Protein AF-A0A017T9R6-F1 (afdb_monomer_lite)

Foldseek 3Di:
DDPQPVVVLVVVLVVCVVVPNDPVCVVCSPSVNVSVVVVVVVDDPPPDDD

Structure (mmCIF, N/CA/C/O backbone):
data_AF-A0A017T9R6-F1
#
_entry.id   AF-A0A017T9R6-F1
#
loop_
_atom_site.group_PDB
_atom_site.id
_atom_site.type_symbol
_atom_site.label_atom_id
_atom_site.label_alt_id
_atom_site.label_comp_id
_atom_site.label_asym_id
_atom_site.label_entity_id
_atom_site.label_seq_id
_atom_site.pdbx_PDB_ins_code
_atom_site.Cartn_x
_atom_site.Cartn_y
_atom_site.Cartn_z
_atom_site.occupancy
_atom_site.B_iso_or_equiv
_atom_site.auth_seq_id
_atom_site.auth_comp_id
_atom_site.auth_asym_id
_atom_site.auth_atom_id
_atom_site.pdbx_PDB_model_num
ATOM 1 N N . MET A 1 1 ? 15.375 -11.709 -11.850 1.00 44.34 1 MET A N 1
ATOM 2 C CA . MET A 1 1 ? 15.533 -10.989 -10.568 1.00 44.34 1 MET A CA 1
ATOM 3 C C . MET A 1 1 ? 14.638 -9.772 -10.655 1.00 44.34 1 MET A C 1
ATOM 5 O O . MET A 1 1 ? 14.816 -8.992 -11.582 1.00 44.34 1 MET A O 1
ATOM 9 N N . HIS A 1 2 ? 13.587 -9.703 -9.842 1.00 54.75 2 HIS A N 1
ATOM 10 C CA . HIS A 1 2 ? 12.538 -8.698 -10.011 1.00 54.75 2 HIS A CA 1
ATOM 11 C C . HIS A 1 2 ? 13.115 -7.304 -9.730 1.00 54.75 2 HIS A C 1
ATOM 13 O O . HIS A 1 2 ? 13.629 -7.054 -8.644 1.00 54.75 2 HIS A O 1
ATOM 19 N N . HIS A 1 3 ? 13.096 -6.434 -10.748 1.00 66.00 3 HIS A N 1
ATOM 20 C CA . HIS A 1 3 ? 13.615 -5.057 -10.747 1.00 66.00 3 HIS A CA 1
ATOM 21 C C . HIS A 1 3 ? 12.708 -4.120 -9.932 1.00 66.00 3 HIS A C 1
ATOM 23 O O . HIS A 1 3 ? 12.281 -3.067 -10.396 1.00 66.00 3 HIS A O 1
ATOM 29 N N . VAL A 1 4 ? 12.363 -4.522 -8.715 1.00 75.75 4 VAL A N 1
ATOM 30 C CA . VAL A 1 4 ? 11.586 -3.685 -7.808 1.00 75.75 4 VAL A CA 1
ATOM 31 C C . VAL A 1 4 ? 12.573 -2.778 -7.095 1.00 75.75 4 VAL A C 1
ATOM 33 O O . VAL A 1 4 ? 13.520 -3.269 -6.484 1.00 75.75 4 VAL A O 1
ATOM 36 N N . ASN A 1 5 ? 12.388 -1.460 -7.182 1.00 86.44 5 ASN A N 1
ATOM 37 C CA . ASN A 1 5 ? 13.201 -0.546 -6.390 1.00 86.44 5 ASN A CA 1
ATOM 38 C C . ASN A 1 5 ? 12.852 -0.763 -4.905 1.00 86.44 5 ASN A C 1
ATOM 40 O O . ASN A 1 5 ? 11.725 -0.449 -4.505 1.00 86.44 5 ASN A O 1
ATOM 44 N N . PRO A 1 6 ? 13.779 -1.293 -4.084 1.00 87.06 6 PRO A N 1
ATOM 45 C CA . PRO A 1 6 ? 13.470 -1.687 -2.715 1.00 87.06 6 PRO A CA 1
ATOM 46 C C . PRO A 1 6 ? 13.069 -0.491 -1.851 1.00 87.06 6 PRO A C 1
ATOM 48 O O . PRO A 1 6 ? 12.261 -0.648 -0.942 1.00 87.06 6 PRO A O 1
ATOM 51 N N . LEU A 1 7 ? 13.589 0.705 -2.153 1.00 89.94 7 LEU A N 1
ATOM 52 C CA . LEU A 1 7 ? 13.241 1.923 -1.430 1.00 89.94 7 LEU A CA 1
ATOM 53 C C . LEU A 1 7 ? 11.789 2.326 -1.715 1.00 89.94 7 LEU A C 1
ATOM 55 O O . LEU A 1 7 ? 11.021 2.543 -0.787 1.00 89.94 7 LEU A O 1
ATOM 59 N N . THR A 1 8 ? 11.402 2.372 -2.994 1.00 89.12 8 THR A N 1
ATOM 60 C CA . THR A 1 8 ? 10.040 2.741 -3.414 1.00 89.12 8 THR A CA 1
ATOM 61 C C . THR A 1 8 ? 9.007 1.766 -2.865 1.00 89.12 8 THR A C 1
ATOM 63 O O . THR A 1 8 ? 7.997 2.191 -2.308 1.00 89.12 8 THR A O 1
ATOM 66 N N . TRP A 1 9 ? 9.291 0.467 -2.971 1.00 90.31 9 TRP A N 1
ATOM 67 C CA . TRP A 1 9 ? 8.431 -0.576 -2.423 1.00 90.31 9 TRP A CA 1
ATOM 68 C C . TRP A 1 9 ? 8.281 -0.439 -0.906 1.00 90.31 9 TRP A C 1
ATOM 70 O O . TRP A 1 9 ? 7.162 -0.380 -0.403 1.00 90.31 9 TRP A O 1
ATOM 80 N N . ALA A 1 10 ? 9.392 -0.323 -0.171 1.00 92.44 10 ALA A N 1
ATOM 81 C CA . ALA A 1 10 ? 9.349 -0.222 1.284 1.00 92.44 10 ALA A CA 1
ATOM 82 C C . ALA A 1 10 ? 8.598 1.030 1.755 1.00 92.44 10 ALA A C 1
ATOM 84 O O . ALA A 1 10 ? 7.840 0.944 2.719 1.00 92.44 10 ALA A O 1
ATOM 85 N N . THR A 1 11 ? 8.767 2.173 1.081 1.00 94.06 11 THR A N 1
ATOM 86 C CA . THR A 1 11 ? 8.025 3.397 1.406 1.00 94.06 11 THR A CA 1
ATOM 87 C C . THR A 1 11 ? 6.522 3.213 1.200 1.00 94.06 11 THR A C 1
ATOM 89 O O . THR A 1 11 ? 5.765 3.497 2.122 1.00 94.06 11 THR A O 1
ATOM 92 N N . ASP A 1 12 ? 6.086 2.683 0.052 1.00 91.81 12 ASP A N 1
ATOM 93 C CA . ASP A 1 12 ? 4.658 2.461 -0.233 1.00 91.81 12 ASP A CA 1
ATOM 94 C C . ASP A 1 12 ? 4.022 1.466 0.749 1.00 91.81 12 ASP A C 1
ATOM 96 O O . ASP A 1 12 ? 2.958 1.725 1.318 1.00 91.81 12 ASP A O 1
ATOM 100 N N . VAL A 1 13 ? 4.708 0.350 1.012 1.00 92.31 13 VAL A N 1
ATOM 101 C CA . VAL A 1 13 ? 4.262 -0.660 1.979 1.00 92.31 13 VAL A CA 1
ATOM 102 C C . VAL A 1 13 ? 4.162 -0.061 3.376 1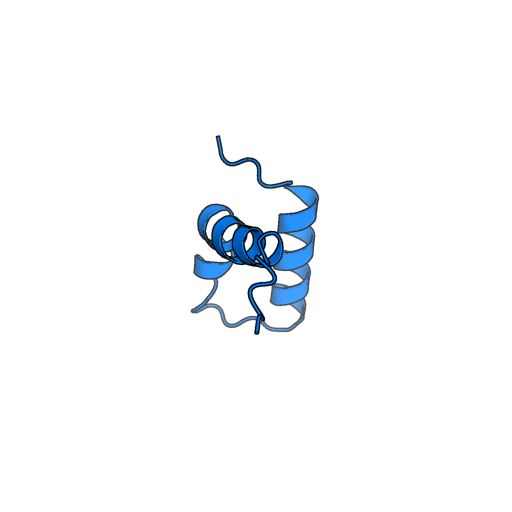.00 92.31 13 VAL A C 1
ATOM 104 O O . VAL A 1 13 ? 3.149 -0.251 4.047 1.00 92.31 13 VAL A O 1
ATOM 107 N N . LEU A 1 14 ? 5.172 0.690 3.821 1.00 94.06 14 LEU A N 1
ATOM 108 C CA . LEU A 1 14 ? 5.170 1.289 5.152 1.00 94.06 14 LEU A CA 1
ATOM 109 C C . LEU A 1 14 ? 4.042 2.314 5.304 1.00 94.06 14 LEU A C 1
ATOM 1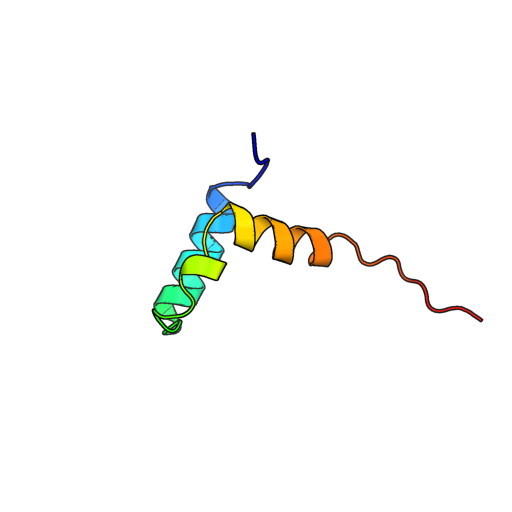11 O O . LEU A 1 14 ? 3.347 2.289 6.318 1.00 94.06 14 LEU A O 1
ATOM 115 N N . THR A 1 15 ? 3.812 3.155 4.294 1.00 94.44 15 THR A N 1
ATOM 116 C CA . THR A 1 15 ? 2.696 4.110 4.287 1.00 94.44 15 THR A CA 1
ATOM 117 C C . THR A 1 15 ? 1.352 3.394 4.388 1.00 94.44 15 THR A C 1
ATOM 119 O O . THR A 1 15 ? 0.543 3.753 5.240 1.00 94.44 15 THR A O 1
ATOM 122 N N . LYS A 1 16 ? 1.123 2.3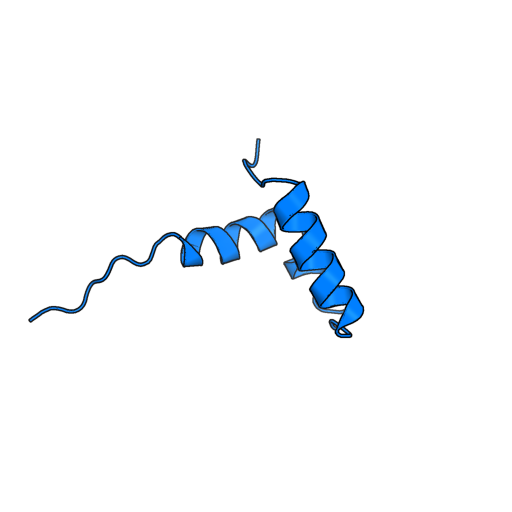35 3.601 1.00 91.44 16 LYS A N 1
ATOM 123 C CA . LYS A 1 16 ? -0.115 1.540 3.680 1.00 91.44 16 LYS A CA 1
ATOM 124 C C . LYS A 1 16 ? -0.300 0.906 5.057 1.00 91.44 16 LYS A C 1
ATOM 126 O O . LYS A 1 16 ? -1.386 0.968 5.629 1.00 91.44 16 LYS A O 1
ATOM 131 N N . LEU A 1 17 ? 0.757 0.321 5.618 1.00 93.19 17 LEU A N 1
ATOM 132 C CA . LEU A 1 17 ? 0.706 -0.267 6.958 1.00 93.19 17 LEU A CA 1
ATOM 133 C C . LEU A 1 17 ? 0.380 0.778 8.031 1.00 93.19 17 LEU A C 1
ATOM 135 O O . LEU A 1 17 ? -0.409 0.492 8.930 1.00 93.19 17 LEU A O 1
ATOM 139 N N . GLN A 1 18 ? 0.949 1.980 7.925 1.00 94.69 18 GLN A N 1
ATOM 140 C CA . GLN A 1 18 ? 0.645 3.096 8.823 1.00 94.69 18 GLN A CA 1
ATOM 141 C C . GLN A 1 18 ? -0.799 3.596 8.680 1.00 94.69 18 GLN A C 1
ATOM 143 O O . GLN A 1 18 ? -1.400 3.971 9.683 1.00 94.69 18 GLN A O 1
ATOM 148 N N . ASP A 1 19 ? -1.367 3.546 7.475 1.00 94.06 19 ASP A N 1
ATOM 149 C CA . ASP A 1 19 ? -2.758 3.926 7.184 1.00 94.06 19 ASP A CA 1
ATOM 150 C C . ASP A 1 19 ? -3.789 2.887 7.679 1.00 94.06 19 ASP A C 1
ATOM 152 O O . ASP A 1 19 ? -4.996 3.110 7.645 1.00 94.06 19 ASP A O 1
ATOM 156 N N . GLY A 1 20 ? -3.321 1.744 8.195 1.00 92.81 20 GLY A N 1
ATOM 157 C CA . GLY A 1 20 ? -4.177 0.689 8.738 1.00 92.81 20 GLY A CA 1
ATOM 158 C C . GLY A 1 20 ? -4.526 -0.405 7.732 1.00 92.81 20 GLY A C 1
ATOM 159 O O . GLY A 1 20 ? -5.592 -1.017 7.839 1.00 92.81 20 GLY A O 1
ATOM 160 N N . TRP A 1 21 ? -3.639 -0.677 6.767 1.00 91.56 21 TRP A N 1
ATOM 161 C CA . TRP A 1 21 ? -3.850 -1.726 5.767 1.00 91.56 21 TRP A CA 1
ATOM 162 C C . TRP A 1 21 ? -4.271 -3.064 6.402 1.00 91.56 21 TRP A C 1
ATOM 164 O O . TRP A 1 21 ? -3.630 -3.545 7.346 1.00 91.56 21 TRP A O 1
ATOM 174 N N . PRO A 1 22 ? -5.332 -3.710 5.889 1.00 91.25 22 PRO A N 1
ATOM 175 C CA . PRO A 1 22 ? -5.843 -4.942 6.467 1.00 91.25 22 PRO A CA 1
ATOM 176 C C . PRO A 1 22 ? -4.833 -6.081 6.316 1.00 91.25 22 PRO A C 1
ATOM 178 O O . PRO A 1 22 ? -4.349 -6.378 5.223 1.00 91.25 22 PRO A O 1
ATOM 181 N N . ARG A 1 23 ? -4.574 -6.795 7.419 1.00 87.56 23 ARG A N 1
ATOM 182 C CA . ARG A 1 23 ? -3.609 -7.910 7.458 1.00 87.56 23 ARG A CA 1
ATOM 183 C C . ARG A 1 23 ? -3.919 -9.032 6.462 1.00 87.56 23 ARG A C 1
ATOM 185 O O . ARG A 1 23 ? -2.995 -9.676 5.980 1.00 87.56 23 ARG A O 1
ATOM 192 N N . SER A 1 24 ? -5.192 -9.245 6.124 1.00 90.81 24 SER A N 1
ATOM 193 C CA . SER A 1 24 ? -5.608 -10.237 5.121 1.00 90.81 24 SER A CA 1
ATOM 194 C C . SER A 1 24 ? -5.124 -9.919 3.702 1.00 90.81 24 SER A C 1
ATOM 196 O O . SER A 1 24 ? -5.161 -10.796 2.851 1.00 90.81 24 SER A O 1
ATOM 198 N N . ARG A 1 25 ? -4.673 -8.684 3.445 1.00 88.25 25 ARG A N 1
ATOM 199 C CA . ARG A 1 25 ? -4.197 -8.202 2.139 1.00 88.25 25 ARG A CA 1
ATOM 200 C C . ARG A 1 25 ? -2.693 -7.910 2.136 1.00 88.25 25 ARG A C 1
ATOM 202 O O . ARG A 1 25 ? -2.211 -7.150 1.304 1.00 88.25 25 ARG A O 1
ATOM 209 N N . LEU A 1 26 ? -1.945 -8.474 3.089 1.00 89.38 26 LEU A N 1
ATOM 210 C CA . LEU A 1 26 ? -0.482 -8.347 3.135 1.00 89.38 26 LEU A CA 1
ATOM 211 C C . LEU A 1 26 ? 0.205 -9.043 1.960 1.00 89.38 26 LEU A C 1
ATOM 213 O O . LEU A 1 26 ? 1.279 -8.616 1.556 1.00 89.38 26 LEU A O 1
ATOM 217 N N . ASP A 1 27 ? -0.420 -10.080 1.405 1.00 90.31 27 ASP A N 1
ATOM 218 C CA . ASP A 1 27 ? 0.107 -10.806 0.247 1.00 90.31 27 ASP A CA 1
ATOM 219 C C . ASP A 1 27 ? 0.248 -9.884 -0.980 1.00 90.31 27 ASP A C 1
ATOM 221 O O . ASP A 1 27 ? 1.235 -9.941 -1.704 1.00 90.31 27 ASP A O 1
ATOM 225 N N . GLU A 1 28 ? -0.663 -8.912 -1.126 1.00 88.44 28 GLU A N 1
ATOM 226 C CA . GLU A 1 28 ? -0.623 -7.882 -2.178 1.00 88.44 28 GLU A CA 1
ATOM 227 C C . GLU A 1 28 ? 0.543 -6.889 -2.004 1.00 88.44 28 GLU A C 1
ATOM 229 O O . GLU A 1 28 ? 0.926 -6.202 -2.950 1.00 88.44 28 GLU A O 1
ATOM 234 N N . LEU A 1 29 ? 1.121 -6.806 -0.800 1.00 89.38 29 LEU A N 1
ATOM 235 C CA . LEU A 1 29 ? 2.285 -5.967 -0.500 1.00 89.38 29 LEU A CA 1
ATOM 236 C C . LEU A 1 29 ? 3.609 -6.706 -0.696 1.00 89.38 29 LEU A C 1
ATOM 238 O O . LEU A 1 29 ? 4.667 -6.084 -0.576 1.00 89.38 29 LEU A O 1
ATOM 242 N N . LEU A 1 30 ? 3.588 -8.008 -0.997 1.00 89.44 30 LEU A N 1
ATOM 243 C CA . LEU A 1 30 ? 4.804 -8.727 -1.357 1.00 89.44 30 LEU A CA 1
ATOM 244 C C . LEU A 1 30 ? 5.433 -8.095 -2.604 1.00 89.44 30 LEU A C 1
ATOM 246 O O . LEU A 1 30 ? 4.714 -7.626 -3.486 1.00 89.44 30 LEU A O 1
ATOM 250 N N . PRO A 1 31 ? 6.771 -8.092 -2.712 1.00 85.00 31 PRO A N 1
ATOM 251 C CA . PRO A 1 31 ? 7.464 -7.417 -3.806 1.00 85.00 31 PRO A CA 1
ATOM 252 C C . PRO A 1 31 ? 7.036 -7.918 -5.196 1.00 85.00 31 PRO A C 1
ATOM 254 O O . PRO A 1 31 ? 7.022 -7.130 -6.133 1.00 85.00 31 PRO A O 1
ATOM 257 N N . ASP A 1 32 ? 6.630 -9.186 -5.327 1.00 84.75 32 ASP A N 1
ATOM 258 C CA . ASP A 1 32 ? 6.103 -9.775 -6.570 1.00 84.75 32 ASP A CA 1
ATOM 259 C C . ASP A 1 32 ? 4.749 -9.182 -6.994 1.00 84.75 32 ASP A C 1
ATOM 261 O O . ASP A 1 32 ? 4.576 -8.694 -8.116 1.00 84.75 32 ASP A O 1
ATOM 265 N N . ALA A 1 33 ? 3.789 -9.188 -6.065 1.00 87.44 33 ALA A N 1
ATOM 266 C CA . ALA A 1 33 ? 2.436 -8.693 -6.289 1.00 87.44 33 ALA A CA 1
ATOM 267 C C . ALA A 1 33 ? 2.426 -7.167 -6.444 1.00 87.44 33 ALA A C 1
ATOM 269 O O . ALA A 1 33 ? 1.802 -6.628 -7.362 1.00 87.44 33 ALA A O 1
ATOM 270 N N . TRP A 1 34 ? 3.200 -6.476 -5.603 1.00 88.94 34 TRP A N 1
ATOM 271 C CA . TRP A 1 34 ? 3.376 -5.033 -5.671 1.00 88.94 34 TRP A CA 1
ATOM 272 C C . TRP A 1 34 ? 3.965 -4.598 -7.015 1.00 88.94 34 TRP A C 1
ATOM 274 O O . TRP A 1 34 ? 3.460 -3.668 -7.642 1.00 88.94 34 TRP A O 1
ATOM 284 N N . ALA A 1 35 ? 5.001 -5.290 -7.501 1.00 85.31 35 ALA A N 1
ATOM 285 C CA . ALA A 1 35 ? 5.603 -4.973 -8.792 1.00 85.31 35 ALA A CA 1
ATO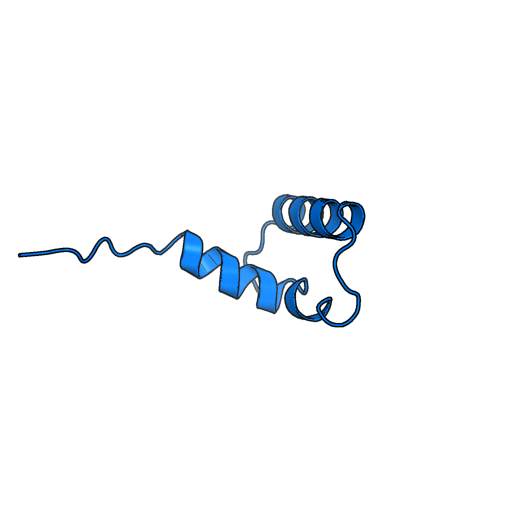M 286 C C . ALA A 1 35 ? 4.628 -5.180 -9.953 1.00 85.31 35 ALA A C 1
ATOM 288 O O . ALA A 1 35 ? 4.633 -4.382 -10.886 1.00 85.31 35 ALA A O 1
ATOM 289 N N . SER A 1 36 ? 3.768 -6.198 -9.880 1.00 83.94 36 SER A N 1
ATOM 290 C CA . SER A 1 36 ? 2.751 -6.458 -10.905 1.00 83.94 36 SER A CA 1
ATOM 291 C C . SER A 1 36 ? 1.717 -5.328 -10.980 1.00 83.94 36 SER A C 1
ATOM 293 O O . SER A 1 36 ? 1.463 -4.814 -12.065 1.00 83.94 36 SER A O 1
ATOM 295 N N . THR A 1 37 ? 1.198 -4.852 -9.841 1.00 81.88 37 THR A N 1
ATOM 296 C CA . THR A 1 37 ? 0.227 -3.738 -9.830 1.00 81.88 37 THR A CA 1
ATOM 297 C C . THR A 1 37 ? 0.856 -2.390 -10.219 1.00 81.88 37 THR A C 1
ATOM 299 O O . THR A 1 37 ? 0.218 -1.572 -10.880 1.00 81.88 37 THR A O 1
ATOM 302 N N . HIS A 1 38 ? 2.129 -2.156 -9.872 1.00 77.00 38 HIS A N 1
ATOM 303 C CA . HIS A 1 38 ? 2.843 -0.923 -10.236 1.00 77.00 38 HIS A CA 1
ATOM 304 C C . HIS A 1 38 ? 3.380 -0.924 -11.679 1.00 77.00 38 HIS A C 1
ATOM 306 O O . HIS A 1 38 ? 3.564 0.144 -12.274 1.00 77.00 38 HIS A O 1
ATOM 312 N N . ALA A 1 39 ? 3.613 -2.099 -12.269 1.00 70.00 39 ALA A N 1
ATOM 313 C CA . ALA A 1 39 ? 3.973 -2.227 -13.678 1.00 70.00 39 ALA A CA 1
ATOM 314 C C . ALA A 1 39 ? 2.814 -1.797 -14.592 1.00 70.00 39 ALA A C 1
ATOM 316 O O . ALA A 1 39 ? 3.046 -1.098 -15.578 1.00 70.00 39 ALA 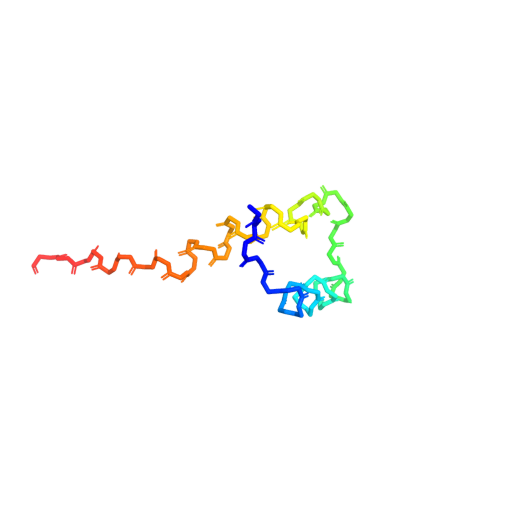A O 1
ATOM 317 N N . GLU A 1 40 ? 1.570 -2.128 -14.230 1.00 59.97 40 GLU A N 1
ATOM 318 C CA . GLU A 1 40 ? 0.377 -1.696 -14.972 1.00 59.97 40 GLU A CA 1
ATOM 319 C C . GLU A 1 40 ? 0.147 -0.181 -14.876 1.00 59.97 40 GLU A C 1
ATOM 321 O O . GLU A 1 40 ? -0.219 0.447 -15.865 1.00 59.97 40 GLU A O 1
ATOM 326 N N . ALA A 1 41 ? 0.465 0.446 -13.737 1.00 59.75 41 ALA A N 1
ATOM 327 C CA . ALA A 1 41 ? 0.397 1.906 -13.597 1.00 59.75 41 ALA A CA 1
ATOM 328 C C . ALA A 1 41 ? 1.391 2.645 -14.519 1.00 59.75 41 ALA A C 1
ATOM 330 O O . ALA A 1 41 ? 1.136 3.774 -14.940 1.00 59.75 41 ALA A O 1
ATOM 331 N N . SER A 1 42 ? 2.509 1.995 -14.860 1.00 55.59 42 SER A N 1
ATOM 332 C CA . SER A 1 42 ? 3.510 2.520 -15.800 1.00 55.59 42 SER A CA 1
ATOM 333 C C . SER A 1 42 ? 3.137 2.254 -17.265 1.00 55.59 42 SER A C 1
ATOM 335 O O . SER A 1 42 ? 3.637 2.927 -18.166 1.00 55.59 42 SER A O 1
ATOM 337 N N . ALA A 1 43 ? 2.243 1.294 -17.509 1.00 53.47 43 ALA A N 1
ATOM 338 C CA . ALA A 1 43 ? 1.720 0.943 -18.817 1.00 53.47 43 ALA A CA 1
ATOM 339 C C . ALA A 1 43 ? 0.271 1.425 -18.942 1.00 53.47 43 ALA A C 1
ATOM 341 O O . ALA A 1 43 ? -0.672 0.643 -18.975 1.00 53.47 43 ALA A O 1
ATOM 342 N N . THR A 1 44 ? 0.091 2.735 -19.075 1.00 53.31 44 THR A N 1
ATOM 343 C CA . THR A 1 44 ? -1.070 3.250 -19.801 1.00 53.31 44 THR A CA 1
ATOM 344 C C . THR A 1 44 ? -0.732 3.224 -21.296 1.00 53.31 44 THR A C 1
ATOM 346 O O . THR A 1 44 ? -0.115 4.166 -21.796 1.00 53.31 44 THR A O 1
ATOM 349 N N . PRO A 1 45 ? -1.115 2.196 -22.085 1.00 59.22 45 PRO A N 1
ATOM 350 C CA . PRO A 1 45 ? -1.372 2.454 -23.486 1.00 59.22 45 PRO A CA 1
ATOM 351 C C . PRO A 1 45 ? -2.615 3.339 -23.499 1.00 59.22 45 PRO A C 1
ATOM 353 O O . PRO A 1 45 ? -3.734 2.875 -23.284 1.00 59.22 45 PRO A O 1
ATOM 356 N N . SER A 1 46 ? -2.406 4.639 -23.690 1.00 61.81 46 SER A N 1
ATOM 357 C CA . SER A 1 46 ? -3.461 5.562 -24.089 1.00 61.81 46 SER A CA 1
ATOM 358 C C . SER A 1 46 ? -4.034 5.055 -25.416 1.00 61.81 46 SER A C 1
ATOM 360 O O . SER A 1 46 ? -3.563 5.391 -26.497 1.00 61.81 46 SER A O 1
ATOM 362 N N . SER A 1 47 ? -4.995 4.142 -25.319 1.00 69.00 47 SER A N 1
ATOM 363 C CA . SER A 1 47 ? -5.837 3.686 -26.409 1.00 69.00 47 SER A CA 1
ATOM 364 C C . SER A 1 47 ? -7.207 4.282 -26.156 1.00 69.00 47 SER A C 1
ATOM 366 O O . SER A 1 47 ? -8.091 3.642 -25.594 1.00 69.00 47 SER A O 1
ATOM 368 N N . SER A 1 48 ? -7.363 5.535 -26.563 1.00 62.34 48 SER A N 1
ATOM 369 C CA . SER A 1 48 ? -8.675 6.121 -26.802 1.00 62.34 48 SER A CA 1
ATOM 370 C C . SER A 1 48 ? -8.619 6.889 -28.122 1.00 62.34 48 SER A C 1
ATOM 372 O O . SER A 1 48 ? -8.372 8.090 -28.153 1.00 62.34 48 SER A O 1
ATOM 374 N N . ALA A 1 49 ? -8.791 6.137 -29.211 1.00 57.03 49 ALA A N 1
ATOM 375 C CA . ALA A 1 49 ? -9.336 6.607 -30.492 1.00 57.03 49 ALA A CA 1
ATOM 376 C C . ALA A 1 49 ? -10.866 6.858 -30.322 1.00 57.03 49 ALA A C 1
ATOM 378 O O . ALA A 1 49 ? -11.369 6.524 -29.240 1.00 57.03 49 ALA A O 1
ATOM 379 N N . PRO A 1 50 ? -11.657 7.394 -31.283 1.00 69.12 50 PRO A N 1
ATOM 380 C CA . PRO A 1 50 ? -11.517 7.412 -32.751 1.00 69.12 50 PRO A CA 1
ATOM 381 C C . PRO A 1 50 ? -11.166 8.764 -33.395 1.00 69.12 50 PRO A C 1
ATOM 383 O O . PRO A 1 50 ? -11.418 9.821 -32.777 1.00 69.12 50 PRO A O 1
#

Radius of gyration: 13.53 Å; chains: 1; bounding box: 27×18×42 Å

Sequence (50 aa):
MHHVNPLTWATDVLTKLQDGWPRSRLDELLPDAWASTHAEASATPSSSAP

pLDDT: mean 80.21, std 14.41, range [44.34, 94.69]

Secondary structure (DSSP, 8-state):
-----HHHHHHHHHHHHHTT--GGG-GGGSHHHHHHHHHHHH--------

Organism: NCBI:txid1192034

InterPro domains:
  IPR039552 Transposase IS66, C-terminal [PF13817] (1-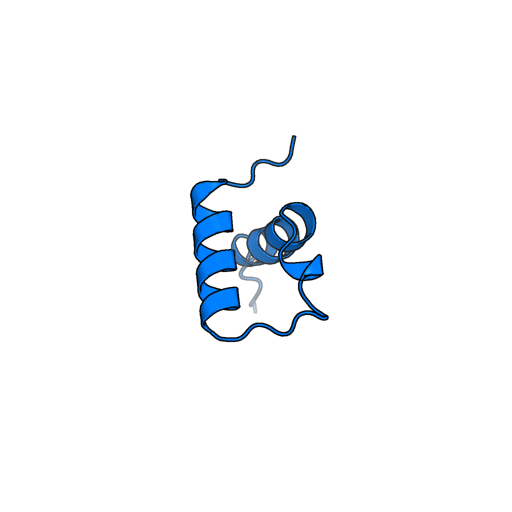31)